Protein AF-A0A850BK93-F1 (afdb_monomer_lite)

pLDDT: mean 73.38, std 23.19, range [32.38, 96.88]

Secondary structure (DSSP, 8-state):
-----------------S--------------SS--HHHHHHHHHHHHT-S------PPPP-SPPPEE---TTT-TTSTT--TTSPPPPTTHHHHHHHPEESSSSS-SEEEEE-TTS-EEEEEE-SSSEEEEEEETTBTT-S----HHHHHHTT--

Sequence (156 aa):
GSVGGGFISASGIGAAIGVPAAVASAGLVTAGAGNFTAGLQGLGQALSTGGGGRGTHLDRFNGKKPEYQINPAHDPRSPLFNPRKTPLPDDAEAVFRNAVPDHPVNPKNWYGVNTKGKLYRFANSNDGKAHVNGIEGVGDGIRNITDYALRRLGRK

Radius of gyration: 23.73 Å; chains: 1; bounding box: 50×73×49 Å

Structure (mmCIF, N/CA/C/O backbone):
data_AF-A0A850BK93-F1
#
_entry.id   AF-A0A850BK93-F1
#
loop_
_atom_site.group_PDB
_atom_site.id
_atom_site.type_symbol
_atom_site.label_atom_id
_atom_site.label_alt_id
_atom_site.label_comp_id
_atom_site.label_asym_id
_atom_site.label_entity_id
_atom_site.label_seq_id
_atom_site.pdbx_PDB_ins_code
_atom_site.Cartn_x
_atom_site.Cartn_y
_atom_site.Cartn_z
_atom_site.occupancy
_atom_site.B_iso_or_equiv
_atom_site.auth_seq_id
_atom_site.auth_comp_id
_atom_site.auth_asym_id
_atom_site.auth_atom_id
_atom_site.pdbx_PDB_model_num
ATOM 1 N N . GLY A 1 1 ? 10.351 -61.954 13.603 1.00 32.38 1 GLY A N 1
ATOM 2 C CA . GLY A 1 1 ? 11.226 -61.564 14.721 1.00 32.38 1 GLY A CA 1
ATOM 3 C C . GLY A 1 1 ? 12.069 -60.395 14.279 1.00 32.38 1 GLY A C 1
ATOM 4 O O . GLY A 1 1 ? 12.520 -60.472 13.148 1.00 32.38 1 GLY A O 1
ATOM 5 N N . SER A 1 2 ? 12.188 -59.383 15.156 1.00 35.31 2 SER A N 1
ATOM 6 C CA . SER A 1 2 ? 13.320 -58.438 15.339 1.00 35.31 2 SER A CA 1
ATOM 7 C C . SER A 1 2 ? 13.854 -57.725 14.080 1.00 35.31 2 SER A C 1
ATOM 9 O O . SER A 1 2 ? 14.140 -58.360 13.084 1.00 35.31 2 SER A O 1
ATOM 11 N N . VAL A 1 3 ? 14.112 -56.425 13.990 1.00 38.12 3 VAL A N 1
ATOM 12 C CA . VAL A 1 3 ? 14.538 -55.350 14.902 1.00 38.12 3 VAL A CA 1
ATOM 13 C C . VAL A 1 3 ? 14.445 -54.062 14.047 1.00 38.12 3 VAL A C 1
ATOM 15 O O . VAL A 1 3 ? 14.553 -54.135 12.829 1.00 38.12 3 VAL A O 1
ATOM 18 N N . GLY A 1 4 ? 14.118 -52.889 14.582 1.00 33.00 4 GLY A N 1
ATOM 19 C CA . GLY A 1 4 ? 15.122 -51.983 15.150 1.00 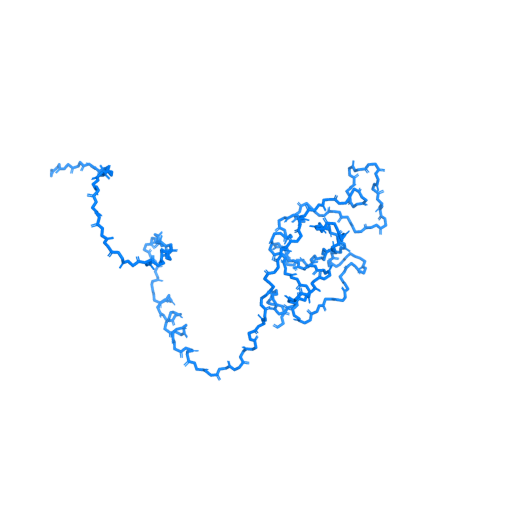33.00 4 GLY A CA 1
ATOM 20 C C . GLY A 1 4 ? 15.357 -50.798 14.205 1.00 33.00 4 GLY A C 1
ATOM 21 O O . GLY A 1 4 ? 15.646 -50.987 13.029 1.00 33.00 4 GLY A O 1
ATOM 22 N N . GLY A 1 5 ? 15.154 -49.580 14.711 1.00 39.25 5 GLY A N 1
ATOM 23 C CA . GLY A 1 5 ? 15.293 -48.341 13.948 1.00 39.25 5 GLY A CA 1
ATOM 24 C C . GLY A 1 5 ? 16.741 -47.945 13.657 1.00 39.25 5 GLY A C 1
ATOM 25 O O . GLY A 1 5 ? 17.687 -48.631 14.032 1.00 39.25 5 GLY A O 1
ATOM 26 N N . GLY A 1 6 ? 16.905 -46.787 13.022 1.00 33.16 6 GLY A N 1
ATOM 27 C CA . GLY A 1 6 ? 18.218 -46.185 12.832 1.00 33.16 6 GLY A CA 1
ATOM 28 C C . GLY A 1 6 ? 18.162 -44.946 11.955 1.00 33.16 6 GLY A C 1
ATOM 29 O O . GLY A 1 6 ? 18.093 -45.041 10.735 1.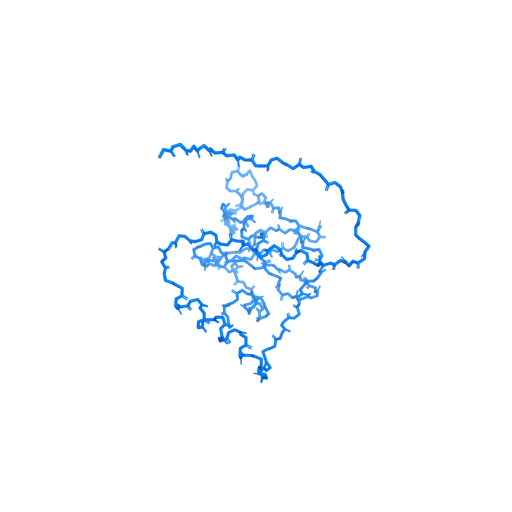00 33.16 6 GLY A O 1
ATOM 30 N N . PHE A 1 7 ? 18.212 -43.780 12.595 1.00 38.28 7 PHE A N 1
ATOM 31 C CA . PHE A 1 7 ? 18.667 -42.545 11.969 1.00 38.28 7 PHE A CA 1
ATOM 32 C C . PHE A 1 7 ? 20.115 -42.744 11.512 1.00 38.28 7 PHE A C 1
ATOM 34 O O . PHE A 1 7 ? 20.946 -43.163 12.318 1.00 38.28 7 PHE A O 1
ATOM 41 N N . ILE A 1 8 ? 20.436 -42.424 10.257 1.00 48.47 8 ILE A N 1
ATOM 42 C CA . ILE A 1 8 ? 21.833 -42.335 9.823 1.00 48.47 8 ILE A CA 1
ATOM 43 C C . ILE A 1 8 ? 22.251 -40.867 9.830 1.00 48.47 8 ILE A C 1
ATOM 45 O O . ILE A 1 8 ? 21.749 -40.034 9.079 1.00 48.47 8 ILE A O 1
ATOM 49 N N . SER A 1 9 ? 23.156 -40.602 10.768 1.00 37.22 9 SER A N 1
ATOM 50 C CA . SER A 1 9 ? 23.928 -39.385 10.966 1.00 37.22 9 SER A CA 1
ATOM 51 C C . SER A 1 9 ? 24.802 -39.058 9.751 1.00 37.22 9 SER A C 1
ATOM 53 O O . SER A 1 9 ? 25.343 -39.947 9.095 1.00 37.22 9 SER A O 1
ATOM 55 N N . ALA A 1 10 ? 24.959 -37.763 9.485 1.00 51.50 10 ALA A N 1
ATOM 56 C CA . ALA A 1 10 ? 25.831 -37.212 8.462 1.00 51.50 10 ALA A CA 1
ATOM 57 C C . ALA A 1 10 ? 27.314 -37.321 8.852 1.00 51.50 10 ALA A C 1
ATOM 59 O O . ALA A 1 10 ? 27.706 -36.943 9.953 1.00 51.50 10 ALA A O 1
ATOM 60 N N . SER A 1 11 ? 28.155 -37.771 7.923 1.00 46.91 11 SER A N 1
ATOM 61 C CA . SER A 1 11 ? 29.557 -37.347 7.771 1.00 46.91 11 SER A CA 1
ATOM 62 C C . SER A 1 11 ? 30.151 -38.000 6.521 1.00 46.91 11 SER A C 1
ATOM 64 O O . SER A 1 11 ? 29.970 -39.192 6.298 1.00 46.91 11 SER A O 1
ATOM 66 N N . GLY A 1 12 ? 30.851 -37.224 5.689 1.00 37.28 12 GLY A N 1
ATOM 67 C CA . GLY A 1 12 ? 31.605 -37.784 4.566 1.00 37.28 12 GLY A CA 1
ATOM 68 C C . GLY A 1 12 ? 31.868 -36.797 3.440 1.00 37.28 12 GLY A C 1
ATOM 69 O O . GLY A 1 12 ? 31.092 -36.688 2.502 1.00 37.28 12 GLY A O 1
ATOM 70 N N . ILE A 1 13 ? 32.979 -36.082 3.562 1.00 43.78 13 ILE A N 1
ATOM 71 C CA . ILE A 1 13 ? 33.547 -35.131 2.606 1.00 43.78 13 ILE A CA 1
ATOM 72 C C . ILE A 1 13 ? 33.890 -35.843 1.286 1.00 43.78 13 ILE A C 1
ATOM 74 O O . ILE A 1 13 ? 34.569 -36.866 1.295 1.00 43.78 13 ILE A O 1
ATOM 78 N N . GLY A 1 14 ? 33.482 -35.265 0.154 1.00 38.06 14 GLY A N 1
ATOM 79 C CA . GLY A 1 14 ? 33.896 -35.690 -1.183 1.00 38.06 14 GLY A CA 1
ATOM 80 C C . GLY A 1 14 ? 33.853 -34.508 -2.146 1.00 38.06 14 GLY A C 1
ATOM 81 O O . GLY A 1 14 ? 32.782 -34.007 -2.473 1.00 38.06 14 GLY A O 1
ATOM 82 N N . ALA A 1 15 ? 35.025 -34.026 -2.555 1.00 45.22 15 ALA A N 1
ATOM 83 C CA . ALA A 1 15 ? 35.167 -32.978 -3.554 1.00 45.22 15 ALA A CA 1
ATOM 84 C C . ALA A 1 15 ? 34.641 -33.462 -4.916 1.00 45.22 15 ALA A C 1
ATOM 86 O O . ALA A 1 15 ? 35.115 -34.470 -5.437 1.00 45.22 15 ALA A O 1
ATOM 87 N N . ALA A 1 16 ? 33.705 -32.721 -5.509 1.00 39.56 16 ALA A N 1
ATOM 88 C CA . ALA A 1 16 ? 33.328 -32.874 -6.907 1.00 39.56 16 ALA A CA 1
ATOM 89 C C . ALA A 1 16 ? 33.395 -31.509 -7.597 1.00 39.56 16 ALA A C 1
ATOM 91 O O . ALA A 1 16 ? 32.778 -30.526 -7.189 1.00 39.56 16 ALA A O 1
ATOM 92 N N . ILE A 1 17 ? 34.230 -31.478 -8.623 1.00 46.56 17 ILE A N 1
ATOM 93 C CA . ILE A 1 17 ? 34.558 -30.352 -9.480 1.00 46.56 17 ILE A CA 1
ATOM 94 C C . ILE A 1 17 ? 33.324 -29.995 -10.326 1.00 46.56 17 ILE A C 1
ATOM 96 O O . ILE A 1 17 ? 32.791 -30.844 -11.029 1.00 46.56 17 ILE A O 1
ATOM 100 N N . GLY A 1 18 ? 32.907 -28.727 -10.257 1.00 41.75 18 GLY A N 1
ATOM 101 C CA . GLY A 1 18 ? 32.238 -27.983 -11.330 1.00 41.75 18 GLY A CA 1
ATOM 102 C C . GLY A 1 18 ? 30.870 -28.452 -11.833 1.00 41.75 18 GLY A C 1
ATOM 103 O O . GLY A 1 18 ? 30.820 -29.049 -12.894 1.00 41.75 18 GLY A O 1
ATOM 104 N N . VAL A 1 19 ? 29.781 -28.018 -11.179 1.00 48.94 19 VAL A N 1
ATOM 105 C CA . VAL A 1 19 ? 28.558 -27.436 -11.794 1.00 48.94 19 VAL A CA 1
ATOM 106 C C . VAL A 1 19 ? 27.805 -26.676 -10.681 1.00 48.94 19 VAL A C 1
ATOM 108 O O . VAL A 1 19 ? 27.531 -27.294 -9.652 1.00 48.94 19 VAL A O 1
ATOM 111 N N . PRO A 1 20 ? 27.389 -25.399 -10.809 1.00 35.66 20 PRO A N 1
ATOM 112 C CA . PRO A 1 20 ? 26.300 -24.901 -9.978 1.00 35.66 20 PRO A CA 1
ATOM 113 C C . PRO A 1 20 ? 24.992 -25.479 -10.532 1.00 35.66 20 PRO A C 1
ATOM 115 O O . PRO A 1 20 ? 24.306 -24.859 -11.342 1.00 35.66 20 PRO A O 1
ATOM 118 N N . ALA A 1 21 ? 24.658 -26.703 -10.123 1.00 42.91 21 ALA A N 1
ATOM 119 C CA . ALA A 1 21 ? 23.290 -27.182 -10.228 1.00 42.91 21 ALA A CA 1
ATOM 120 C C . ALA A 1 21 ? 22.458 -26.338 -9.257 1.00 42.91 21 ALA A C 1
ATOM 122 O O . ALA A 1 21 ? 22.645 -26.406 -8.041 1.00 42.91 21 ALA A O 1
ATOM 123 N N . ALA A 1 22 ? 21.582 -25.493 -9.800 1.00 41.41 22 ALA A N 1
ATOM 124 C CA . ALA A 1 22 ? 20.582 -24.799 -9.013 1.00 41.41 22 ALA A CA 1
ATOM 125 C C . ALA A 1 22 ? 19.812 -25.845 -8.198 1.00 41.41 22 ALA A C 1
ATOM 127 O O . ALA A 1 22 ? 19.079 -26.664 -8.752 1.00 41.41 22 ALA A O 1
ATOM 128 N N . VAL A 1 23 ? 19.995 -25.823 -6.879 1.00 38.16 23 VAL A N 1
ATOM 129 C CA . VAL A 1 23 ? 19.118 -26.520 -5.945 1.00 38.16 23 VAL A CA 1
ATOM 130 C C . VAL A 1 23 ? 17.781 -25.793 -6.011 1.00 38.16 23 VAL A C 1
ATOM 132 O O . VAL A 1 23 ? 17.510 -24.853 -5.270 1.00 38.16 23 VAL A O 1
ATOM 135 N N . ALA A 1 24 ? 16.947 -26.198 -6.965 1.00 40.47 24 ALA A N 1
ATOM 136 C CA . ALA A 1 24 ? 15.520 -26.039 -6.828 1.00 40.47 24 ALA A CA 1
ATOM 137 C C . ALA A 1 24 ? 15.118 -27.026 -5.735 1.00 40.47 24 ALA A C 1
ATOM 139 O O . ALA A 1 24 ? 15.106 -28.238 -5.945 1.00 40.47 24 ALA A O 1
ATOM 140 N N . SER A 1 25 ? 14.826 -26.511 -4.548 1.00 37.84 25 SER A N 1
ATOM 141 C CA . SER A 1 25 ? 14.059 -27.231 -3.543 1.00 37.84 25 SER A CA 1
ATOM 142 C C . SER A 1 25 ? 12.659 -27.462 -4.117 1.00 37.84 25 SER A C 1
ATOM 144 O O . SER A 1 25 ? 11.707 -26.744 -3.824 1.00 37.84 25 SER A O 1
ATOM 146 N N . ALA A 1 26 ? 12.539 -28.464 -4.990 1.00 43.31 26 ALA A N 1
ATOM 147 C CA . ALA A 1 26 ? 11.279 -29.124 -5.246 1.00 43.31 26 ALA A CA 1
ATOM 148 C C . ALA A 1 26 ? 10.896 -29.745 -3.907 1.00 43.31 26 ALA A C 1
ATOM 150 O O . ALA A 1 26 ? 11.474 -30.747 -3.487 1.00 43.31 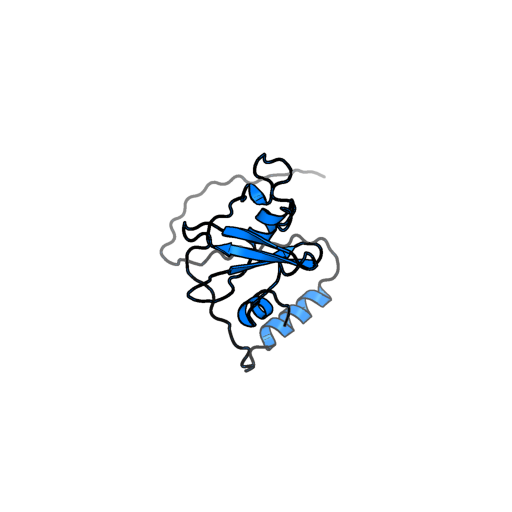26 ALA A O 1
ATOM 151 N N . GLY A 1 27 ? 10.018 -29.051 -3.181 1.00 34.53 27 GLY A N 1
ATOM 152 C CA . GLY A 1 27 ? 9.473 -29.544 -1.932 1.00 34.53 27 GLY A CA 1
ATOM 153 C C . GLY A 1 27 ? 9.000 -30.969 -2.161 1.00 34.53 27 GLY A C 1
ATOM 154 O O . GLY A 1 27 ? 8.113 -31.207 -2.981 1.00 34.53 27 GLY A O 1
ATOM 155 N N . LEU A 1 28 ? 9.641 -31.915 -1.479 1.00 37.00 28 LEU A N 1
ATOM 156 C CA . LEU A 1 28 ? 9.165 -33.279 -1.398 1.00 37.00 28 LEU A CA 1
ATOM 157 C C . LEU A 1 28 ? 7.820 -33.207 -0.680 1.00 37.00 28 LEU A C 1
ATOM 159 O O . LEU A 1 28 ? 7.749 -33.055 0.539 1.00 37.00 28 LEU A O 1
ATOM 163 N N . VAL A 1 29 ? 6.749 -33.237 -1.465 1.00 45.59 29 VAL A N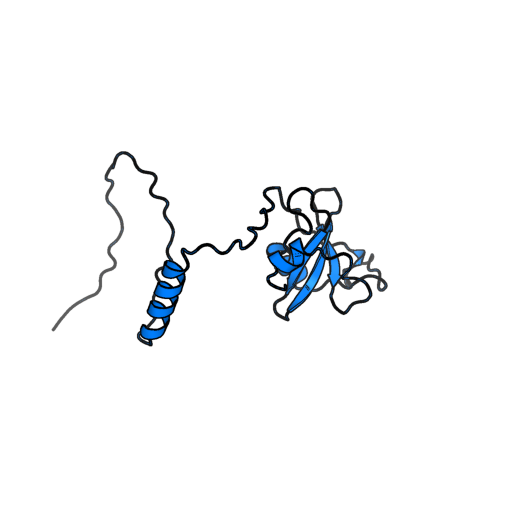 1
ATOM 164 C CA . VAL A 1 29 ? 5.395 -33.375 -0.955 1.00 45.59 29 VAL A CA 1
ATOM 165 C C . VAL A 1 29 ? 5.285 -34.807 -0.444 1.00 45.59 29 VAL A C 1
ATOM 167 O O . VAL A 1 29 ? 4.987 -35.731 -1.196 1.00 45.59 29 VAL A O 1
ATOM 170 N N . THR A 1 30 ? 5.547 -35.002 0.846 1.00 43.19 30 THR A N 1
ATOM 171 C CA . THR A 1 30 ? 5.101 -36.197 1.566 1.00 43.19 30 THR A CA 1
ATOM 172 C C . THR A 1 30 ? 3.580 -36.110 1.684 1.00 43.19 30 THR A C 1
ATOM 174 O O . THR A 1 30 ? 3.041 -35.660 2.692 1.00 43.19 30 THR A O 1
ATOM 177 N N . ALA A 1 31 ? 2.877 -36.470 0.610 1.00 39.72 31 ALA A N 1
ATOM 178 C CA . ALA A 1 31 ? 1.435 -36.662 0.616 1.00 39.72 31 ALA A CA 1
ATOM 179 C C . ALA A 1 31 ? 1.143 -38.139 0.875 1.00 39.72 31 ALA A C 1
ATOM 181 O O . ALA A 1 31 ? 1.587 -39.020 0.136 1.00 39.72 31 ALA A O 1
ATOM 182 N N . GLY A 1 32 ? 0.399 -38.390 1.952 1.00 37.09 32 GLY A N 1
ATOM 183 C CA . GLY A 1 32 ? -0.206 -39.682 2.234 1.00 37.09 32 GLY A CA 1
ATOM 184 C C . GLY A 1 32 ? -1.058 -40.175 1.064 1.00 37.09 32 GLY A C 1
ATOM 185 O O . GLY A 1 32 ? -1.549 -39.397 0.246 1.00 37.09 32 GLY A O 1
ATOM 186 N N . ALA A 1 33 ? -1.195 -41.496 0.991 1.00 42.09 33 ALA A N 1
ATOM 187 C CA . ALA A 1 33 ? -1.919 -42.210 -0.047 1.00 42.09 33 ALA A CA 1
ATOM 188 C C . ALA A 1 33 ? -3.330 -41.634 -0.271 1.00 42.09 33 ALA A C 1
ATOM 190 O O . ALA A 1 33 ? -4.203 -41.745 0.586 1.00 42.09 33 ALA A O 1
ATOM 191 N N . GLY A 1 34 ? -3.550 -41.037 -1.443 1.00 41.94 34 GLY A N 1
ATOM 192 C CA . GLY A 1 34 ? -4.864 -40.571 -1.871 1.00 41.94 34 GLY A CA 1
ATOM 193 C C . GLY A 1 34 ? -4.800 -39.689 -3.116 1.00 41.94 34 GLY A C 1
ATOM 194 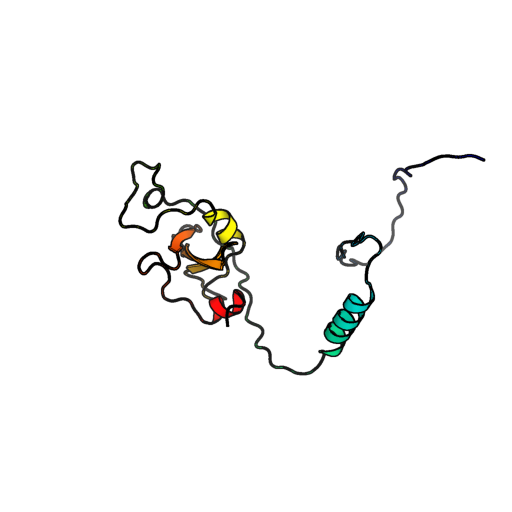O O . GLY A 1 34 ? -4.592 -38.488 -3.010 1.00 41.94 34 GLY A O 1
ATOM 195 N N . ASN A 1 35 ? -5.068 -40.290 -4.282 1.00 45.28 35 ASN A N 1
ATOM 196 C CA . ASN A 1 35 ? -5.461 -39.633 -5.543 1.00 45.28 35 ASN A CA 1
ATOM 197 C C . ASN A 1 35 ? -4.355 -38.961 -6.394 1.00 45.28 35 ASN A C 1
ATOM 199 O O . ASN A 1 35 ? -4.370 -37.755 -6.628 1.00 45.28 35 ASN A O 1
ATOM 203 N N . PHE A 1 36 ? -3.463 -39.764 -6.990 1.00 47.59 36 PHE A N 1
ATOM 204 C CA . PHE A 1 36 ? -2.458 -39.305 -7.972 1.00 47.59 36 PHE A CA 1
ATOM 205 C C . PHE A 1 36 ? -2.997 -39.051 -9.399 1.00 47.59 36 PHE A C 1
ATOM 207 O O . PHE A 1 36 ? -2.295 -38.471 -10.227 1.00 47.59 36 PHE A O 1
ATOM 214 N N . THR A 1 37 ? -4.241 -39.427 -9.709 1.00 44.69 37 THR A N 1
ATOM 215 C CA . THR A 1 37 ? -4.785 -39.334 -11.080 1.00 44.69 37 THR A CA 1
ATOM 216 C C . THR A 1 37 ? -5.038 -37.895 -11.551 1.00 44.69 37 THR A C 1
ATOM 218 O O . THR A 1 37 ? -4.820 -37.590 -12.721 1.00 44.69 37 THR A O 1
ATOM 221 N N . ALA A 1 38 ? -5.427 -36.977 -10.660 1.00 53.56 38 ALA A N 1
ATOM 222 C CA . ALA A 1 38 ? -5.677 -35.577 -11.031 1.00 53.56 38 ALA A CA 1
ATOM 223 C C . ALA A 1 38 ? -4.381 -34.755 -11.194 1.00 53.56 38 ALA A C 1
ATOM 225 O O . ALA A 1 38 ? -4.317 -33.837 -12.011 1.00 53.56 38 ALA A O 1
ATOM 226 N N . GLY A 1 39 ? -3.326 -35.106 -10.450 1.00 46.62 39 GLY A N 1
ATOM 227 C CA . GLY A 1 39 ? -2.054 -34.377 -10.468 1.00 46.62 39 GLY A CA 1
ATOM 228 C C . GLY A 1 39 ? -1.273 -34.554 -11.771 1.00 46.62 39 GLY A C 1
ATOM 229 O O . GLY A 1 39 ? -0.650 -33.609 -12.253 1.00 46.62 39 GLY A O 1
ATOM 230 N N . LEU A 1 40 ? -1.351 -35.736 -12.388 1.00 47.59 40 LEU A N 1
ATOM 231 C CA . LEU A 1 40 ? -0.589 -36.023 -13.603 1.00 47.59 40 LEU A CA 1
ATOM 232 C C . LEU A 1 40 ? -1.235 -35.427 -14.864 1.00 47.59 40 LEU A C 1
ATOM 234 O O . LEU A 1 40 ? -0.524 -34.971 -15.757 1.00 47.59 40 LEU A O 1
ATOM 238 N N . GLN A 1 41 ? -2.569 -35.343 -14.917 1.00 46.16 41 GLN A N 1
ATOM 239 C CA . GLN A 1 41 ? -3.270 -34.649 -16.006 1.00 46.16 41 GLN A CA 1
ATOM 240 C C . GLN A 1 41 ? -3.030 -33.132 -15.964 1.00 46.16 41 GLN A C 1
ATOM 242 O O . GLN A 1 41 ? -2.817 -32.517 -17.010 1.00 46.16 41 GLN A O 1
ATOM 247 N N . GLY A 1 42 ? -2.977 -32.538 -14.765 1.00 50.53 42 GLY A N 1
ATOM 248 C CA . GLY A 1 42 ? -2.600 -31.132 -14.585 1.00 50.53 42 GLY A CA 1
ATOM 249 C C . GLY A 1 42 ? -1.150 -30.846 -14.991 1.00 50.53 42 GLY A C 1
ATOM 250 O O . GLY A 1 42 ? -0.882 -29.843 -15.650 1.00 50.53 42 GLY A O 1
ATOM 251 N N . LEU A 1 43 ? -0.221 -31.757 -14.676 1.00 51.12 43 LEU A N 1
ATOM 252 C CA . LEU A 1 43 ? 1.183 -31.639 -15.080 1.00 51.12 43 LEU A CA 1
ATOM 253 C C . LEU A 1 43 ? 1.367 -31.809 -16.600 1.00 51.12 43 LEU A C 1
ATOM 255 O O . LEU A 1 43 ? 2.136 -31.070 -17.211 1.00 51.12 43 LEU A O 1
ATOM 259 N N . GLY A 1 44 ? 0.607 -32.712 -17.232 1.00 44.50 44 GLY A N 1
ATOM 260 C CA . GLY A 1 44 ? 0.585 -32.877 -18.689 1.00 44.50 44 GLY A CA 1
ATOM 261 C C . GLY A 1 44 ? 0.046 -31.647 -19.430 1.00 44.50 44 GLY A C 1
ATOM 262 O O . GLY A 1 44 ? 0.612 -31.250 -20.446 1.00 44.50 44 GLY A O 1
ATOM 263 N N . GLN A 1 45 ? -0.986 -30.983 -18.897 1.00 47.91 45 GLN A N 1
ATOM 264 C CA . GLN A 1 45 ? -1.510 -29.711 -19.424 1.00 47.91 45 GLN A CA 1
ATOM 265 C C . GLN A 1 45 ? -0.525 -28.542 -19.224 1.00 47.91 45 GLN A C 1
ATOM 267 O O . GLN A 1 45 ? -0.386 -27.693 -20.106 1.00 47.91 45 GLN A O 1
ATOM 272 N N . ALA A 1 46 ? 0.209 -28.522 -18.105 1.00 49.94 46 ALA A N 1
ATOM 273 C CA . ALA A 1 46 ? 1.213 -27.496 -17.813 1.00 49.94 46 ALA A CA 1
ATOM 274 C C . ALA A 1 46 ? 2.469 -27.606 -18.699 1.00 49.94 46 ALA A C 1
ATOM 276 O O . ALA A 1 46 ? 3.093 -26.594 -19.005 1.00 49.94 46 ALA A O 1
ATOM 277 N N . LEU A 1 47 ? 2.824 -28.817 -19.142 1.00 49.91 47 LEU A N 1
ATOM 278 C CA . LEU A 1 47 ? 3.938 -29.053 -20.071 1.00 49.91 47 LEU A CA 1
ATOM 279 C C . LEU A 1 47 ? 3.519 -28.987 -21.552 1.00 49.91 47 LEU A C 1
ATOM 281 O O . LEU A 1 47 ? 4.345 -28.643 -22.393 1.00 49.91 47 LEU A O 1
ATOM 285 N N . SER A 1 48 ? 2.244 -29.236 -21.883 1.00 48.22 48 SER A N 1
ATOM 286 C CA . SER A 1 48 ? 1.740 -29.213 -23.274 1.00 48.22 48 SER A CA 1
ATOM 287 C C . SER A 1 48 ? 1.213 -27.847 -23.739 1.00 48.22 48 SER A C 1
ATOM 289 O O . SER A 1 48 ? 0.906 -27.674 -24.914 1.00 48.22 48 SER A O 1
ATOM 291 N N . THR A 1 49 ? 1.148 -26.845 -22.855 1.00 47.44 49 THR A N 1
ATOM 292 C CA . THR A 1 49 ? 0.849 -25.439 -23.208 1.00 47.44 49 THR A CA 1
ATOM 293 C C . THR A 1 49 ? 2.105 -24.632 -23.570 1.00 47.44 49 THR A C 1
ATOM 295 O O . THR A 1 49 ? 2.110 -23.401 -23.540 1.00 47.44 49 THR A O 1
ATOM 298 N N . GLY A 1 50 ? 3.163 -25.317 -24.020 1.00 46.44 50 GLY A N 1
ATOM 299 C CA . GLY A 1 50 ? 4.224 -24.743 -24.851 1.00 46.44 50 GLY A CA 1
ATOM 300 C C . GLY A 1 50 ? 3.700 -24.411 -26.251 1.00 46.44 50 GLY A C 1
ATOM 301 O O . GLY A 1 50 ? 4.088 -25.032 -27.232 1.00 46.44 50 GLY A O 1
ATOM 302 N N . GLY A 1 51 ? 2.776 -23.456 -26.336 1.00 37.78 51 GLY A N 1
ATOM 303 C CA . GLY A 1 51 ? 2.092 -23.090 -27.569 1.00 37.78 51 GLY A CA 1
ATOM 304 C C . GLY A 1 51 ? 1.599 -21.649 -27.529 1.00 37.78 51 GLY A C 1
ATOM 305 O O . GLY A 1 51 ? 0.460 -21.390 -27.165 1.00 37.78 51 GLY A O 1
ATOM 306 N N . GLY A 1 52 ? 2.472 -20.713 -27.904 1.00 45.22 52 GLY A N 1
ATOM 307 C CA . GLY A 1 52 ? 2.110 -19.532 -28.697 1.00 45.22 52 GLY A CA 1
ATOM 308 C C . GLY A 1 52 ? 0.873 -18.716 -28.302 1.00 45.22 52 GLY A C 1
ATOM 309 O O . GLY A 1 52 ? 0.133 -18.298 -29.185 1.00 45.22 52 GLY A O 1
ATOM 310 N N . GLY A 1 53 ? 0.657 -18.422 -27.022 1.00 38.56 53 GLY A N 1
ATOM 311 C CA . GLY A 1 53 ? -0.218 -17.326 -26.606 1.00 38.56 53 GLY A CA 1
ATOM 312 C C . GLY A 1 53 ? 0.636 -16.110 -26.269 1.00 38.56 53 GLY A C 1
ATOM 313 O O . GLY A 1 53 ? 1.460 -16.187 -25.361 1.00 38.56 53 GLY A O 1
ATOM 314 N N . ARG A 1 54 ? 0.451 -14.970 -26.948 1.00 51.84 54 ARG A N 1
ATOM 315 C CA . ARG A 1 54 ? 0.978 -13.667 -26.494 1.00 51.84 54 ARG A CA 1
ATOM 316 C C . ARG A 1 54 ? 0.261 -13.245 -25.200 1.00 51.84 54 ARG A C 1
ATOM 318 O O . ARG A 1 54 ? -0.483 -12.271 -25.178 1.00 51.84 54 ARG A O 1
ATOM 325 N N . GLY A 1 55 ? 0.456 -13.990 -24.116 1.00 47.44 55 GLY A N 1
ATOM 326 C CA . GLY A 1 55 ? 0.154 -13.542 -22.768 1.00 47.44 55 GLY A CA 1
ATOM 327 C C . GLY A 1 55 ? 1.185 -12.479 -22.438 1.00 47.44 55 GLY A C 1
ATOM 328 O O . GLY A 1 55 ? 2.363 -12.788 -22.305 1.00 47.44 55 GLY A O 1
ATOM 329 N N . THR A 1 56 ? 0.774 -11.214 -22.412 1.00 55.19 56 THR A N 1
ATOM 330 C CA . THR A 1 56 ? 1.671 -10.082 -22.160 1.00 55.19 56 THR A CA 1
ATOM 331 C C . THR A 1 56 ? 2.371 -10.280 -20.816 1.00 55.19 56 THR A C 1
ATOM 333 O O . THR A 1 56 ? 1.779 -10.040 -19.761 1.00 55.19 56 THR A O 1
ATOM 336 N N . HIS A 1 57 ? 3.613 -10.767 -20.859 1.00 65.69 57 HIS A N 1
ATOM 337 C CA . HIS A 1 57 ? 4.490 -10.861 -19.705 1.00 65.69 57 HIS A CA 1
ATOM 338 C C . HIS A 1 57 ? 4.666 -9.440 -19.175 1.00 65.69 57 HIS A C 1
ATOM 340 O O . HIS A 1 57 ? 5.330 -8.616 -19.795 1.00 65.69 57 HIS A O 1
ATOM 346 N N . LEU A 1 58 ? 3.976 -9.127 -18.080 1.00 78.94 58 LEU A N 1
ATOM 347 C CA . LEU A 1 58 ? 4.109 -7.835 -17.431 1.00 78.94 58 LEU A CA 1
ATOM 348 C C . LEU A 1 58 ? 5.500 -7.745 -16.822 1.00 78.94 58 LEU A C 1
ATOM 350 O O . LEU A 1 58 ? 5.866 -8.606 -16.012 1.00 78.94 58 LEU A O 1
ATOM 354 N N . ASP A 1 59 ? 6.229 -6.691 -17.182 1.00 86.62 59 ASP A N 1
ATOM 355 C CA . ASP A 1 59 ? 7.531 -6.393 -16.600 1.00 86.62 59 ASP A CA 1
ATOM 356 C C . ASP A 1 59 ? 7.452 -6.443 -15.080 1.00 86.62 59 ASP A C 1
ATOM 358 O O . ASP A 1 59 ? 6.522 -5.924 -14.462 1.00 86.62 59 ASP A O 1
ATOM 362 N N . ARG A 1 60 ? 8.415 -7.120 -14.460 1.00 86.44 60 ARG A N 1
ATOM 363 C CA . ARG A 1 60 ? 8.490 -7.190 -13.004 1.00 86.44 60 ARG A CA 1
ATOM 364 C C . ARG A 1 60 ? 9.208 -5.951 -12.501 1.00 86.44 60 ARG A C 1
ATOM 366 O O . ARG A 1 60 ? 10.227 -5.547 -13.053 1.00 86.44 60 ARG A O 1
ATOM 373 N N . PHE A 1 61 ? 8.689 -5.376 -11.422 1.00 88.56 61 PHE A N 1
ATOM 374 C CA . PHE A 1 61 ? 9.437 -4.372 -10.685 1.00 88.56 61 PHE A CA 1
ATOM 375 C C . PHE A 1 61 ? 10.672 -5.017 -10.055 1.00 88.56 61 PHE A C 1
ATOM 377 O O . PHE A 1 61 ? 10.544 -5.962 -9.278 1.00 88.56 61 PHE A O 1
ATOM 384 N N . ASN A 1 62 ? 11.841 -4.478 -10.394 1.00 88.69 62 ASN A N 1
ATOM 385 C CA . ASN A 1 62 ? 13.147 -4.984 -9.965 1.00 88.69 62 ASN A CA 1
ATOM 386 C C . ASN A 1 62 ? 13.877 -4.010 -9.017 1.00 88.69 62 ASN A C 1
ATOM 388 O O . ASN A 1 62 ? 15.050 -4.209 -8.712 1.00 88.69 62 ASN A O 1
ATOM 392 N N . GLY A 1 63 ? 13.213 -2.934 -8.579 1.00 88.00 63 GLY A N 1
ATOM 393 C CA . GLY A 1 63 ? 13.779 -1.968 -7.636 1.00 88.00 63 GLY A CA 1
ATOM 394 C C . GLY A 1 63 ? 13.622 -2.386 -6.169 1.00 88.00 63 GLY A C 1
ATOM 395 O O . GLY A 1 63 ? 12.995 -3.398 -5.846 1.00 88.00 63 GLY A O 1
ATOM 396 N N . LYS A 1 64 ? 14.151 -1.565 -5.250 1.00 90.12 64 LYS A N 1
ATOM 397 C CA . LYS A 1 64 ? 13.920 -1.747 -3.809 1.00 90.12 64 LYS A CA 1
ATOM 398 C C . LYS A 1 64 ? 12.460 -1.412 -3.489 1.00 90.12 64 LYS A C 1
ATOM 400 O O . LYS A 1 64 ? 12.009 -0.289 -3.712 1.00 90.12 64 LYS A O 1
ATOM 405 N N . LYS A 1 65 ? 11.722 -2.381 -2.947 1.00 92.44 65 LYS A N 1
ATOM 406 C CA . LYS A 1 65 ? 10.394 -2.137 -2.374 1.00 92.44 65 LYS A CA 1
ATOM 407 C C . LYS A 1 65 ? 10.537 -1.264 -1.114 1.00 92.44 65 LYS A C 1
ATOM 409 O O . LYS A 1 65 ? 11.432 -1.548 -0.317 1.00 92.44 65 LYS A O 1
ATOM 414 N N . PRO A 1 66 ? 9.695 -0.231 -0.921 1.00 93.88 66 PRO A N 1
ATOM 415 C CA . PRO A 1 66 ? 9.713 0.569 0.296 1.00 93.88 66 PRO A CA 1
ATOM 416 C C . PRO A 1 66 ? 9.499 -0.283 1.545 1.00 93.88 66 PRO A C 1
ATOM 418 O O . PRO A 1 66 ? 8.845 -1.323 1.487 1.00 93.88 66 PRO A O 1
ATOM 421 N N . GLU A 1 67 ? 10.006 0.179 2.678 1.00 94.44 67 GLU A N 1
ATOM 422 C CA . GLU A 1 67 ? 9.734 -0.430 3.978 1.00 94.44 67 GLU A CA 1
ATOM 423 C C . GLU A 1 67 ? 8.334 -0.034 4.460 1.00 94.44 67 GLU A C 1
ATOM 425 O O . GLU A 1 67 ? 7.877 1.087 4.236 1.00 94.44 67 GLU A O 1
ATOM 430 N N . TYR A 1 68 ? 7.617 -0.951 5.104 1.00 93.19 68 TYR A N 1
ATOM 431 C CA . TYR A 1 68 ? 6.322 -0.608 5.681 1.00 93.19 68 TYR A CA 1
ATOM 432 C C . TYR A 1 68 ? 6.516 0.222 6.949 1.00 93.19 68 TYR A C 1
ATOM 434 O O . TYR A 1 68 ? 7.307 -0.144 7.815 1.00 93.19 68 TYR A O 1
ATOM 442 N N . GLN A 1 69 ? 5.758 1.307 7.087 1.00 92.94 69 GLN A N 1
ATOM 443 C CA . GLN A 1 69 ? 5.692 2.079 8.320 1.00 92.94 69 GLN A CA 1
ATOM 444 C C . GLN A 1 69 ? 4.241 2.416 8.658 1.00 92.94 69 GLN A C 1
ATOM 446 O O . GLN A 1 69 ? 3.446 2.801 7.799 1.00 92.94 69 GLN A O 1
ATOM 451 N N . ILE A 1 70 ? 3.909 2.334 9.944 1.00 90.88 70 ILE A N 1
ATOM 452 C CA . ILE A 1 70 ? 2.657 2.876 10.464 1.00 90.88 70 ILE A CA 1
ATOM 453 C C . ILE A 1 70 ? 2.740 4.404 10.457 1.00 90.88 70 ILE A C 1
ATOM 455 O O . ILE A 1 70 ? 3.672 4.996 10.999 1.00 90.88 70 ILE A O 1
ATOM 459 N N . ASN A 1 71 ? 1.735 5.049 9.869 1.00 88.19 71 ASN A N 1
ATOM 460 C CA . ASN A 1 71 ? 1.518 6.479 10.034 1.00 88.19 71 ASN A CA 1
ATOM 461 C C . ASN A 1 71 ? 0.608 6.690 11.263 1.00 88.19 71 ASN A C 1
ATOM 463 O O . ASN A 1 71 ? -0.551 6.266 11.208 1.00 88.19 71 ASN A O 1
ATOM 467 N N . PRO A 1 72 ? 1.077 7.361 12.336 1.00 88.88 72 PRO A N 1
ATOM 468 C CA . PRO A 1 72 ? 0.314 7.549 13.574 1.00 88.88 72 PRO A CA 1
ATOM 469 C C . PRO A 1 72 ? -1.053 8.224 13.396 1.00 88.88 72 PRO A C 1
ATOM 471 O O . PRO A 1 72 ? -1.898 8.125 14.279 1.00 88.88 72 PRO A O 1
ATOM 474 N N . ALA A 1 73 ? -1.297 8.896 12.266 1.00 88.81 73 ALA A N 1
ATOM 475 C CA . ALA A 1 73 ? -2.596 9.487 11.956 1.00 88.81 73 ALA A CA 1
ATOM 476 C C . ALA A 1 73 ? -3.688 8.460 11.599 1.00 88.81 73 ALA A C 1
ATOM 478 O O . ALA A 1 73 ? -4.862 8.820 11.580 1.00 88.81 73 ALA A O 1
ATOM 479 N N . HIS A 1 74 ? -3.316 7.213 11.294 1.00 86.12 74 HIS A N 1
ATOM 480 C CA . HIS A 1 74 ? -4.242 6.121 10.974 1.00 86.12 74 HIS A CA 1
ATOM 481 C C . HIS A 1 74 ? -4.504 5.192 12.171 1.00 86.12 74 HIS A C 1
ATOM 483 O O . HIS A 1 74 ? -5.455 4.417 12.129 1.00 86.12 74 HIS A O 1
ATOM 489 N N . ASP A 1 75 ? -3.673 5.253 13.214 1.00 88.19 75 ASP A N 1
ATOM 490 C CA . ASP A 1 75 ? -3.737 4.368 14.379 1.00 88.19 75 ASP A CA 1
ATOM 491 C C . ASP A 1 75 ? -4.666 4.948 15.463 1.00 88.19 75 ASP A C 1
ATOM 493 O O . ASP A 1 75 ? -4.328 5.984 16.034 1.00 88.19 75 ASP A O 1
ATOM 497 N N . PRO A 1 76 ? -5.801 4.302 15.800 1.00 87.06 76 PRO A N 1
ATOM 498 C CA . PRO A 1 76 ? -6.712 4.770 16.849 1.00 87.06 76 PRO A CA 1
ATOM 499 C C . PRO A 1 76 ? -6.099 4.835 18.255 1.00 87.06 76 PRO A C 1
ATOM 501 O O . PRO A 1 76 ? -6.668 5.473 19.136 1.00 87.06 76 PRO A O 1
ATOM 504 N N . ARG A 1 77 ? -4.963 4.164 18.488 1.00 88.31 77 ARG A N 1
ATOM 505 C CA . ARG A 1 77 ? -4.238 4.173 19.770 1.00 88.31 77 ARG A CA 1
ATOM 506 C C . ARG A 1 77 ? -3.238 5.327 19.876 1.00 88.31 77 ARG A C 1
ATOM 508 O O . ARG A 1 77 ? -2.677 5.554 20.944 1.00 88.31 77 ARG A O 1
ATOM 515 N N . SER A 1 78 ? -2.995 6.042 18.779 1.00 89.56 78 SER A N 1
ATOM 516 C CA . SER A 1 78 ? -2.046 7.149 18.715 1.00 89.56 78 SER A CA 1
ATOM 517 C C . SER A 1 78 ? -2.704 8.478 19.115 1.00 89.56 78 SER A C 1
ATOM 519 O O . SER A 1 78 ? -3.822 8.764 18.684 1.00 89.56 78 SER A O 1
ATOM 521 N N . PRO A 1 79 ? -2.000 9.366 19.846 1.00 89.62 79 PRO A N 1
ATOM 522 C CA . PRO A 1 79 ? -2.492 10.716 20.140 1.00 89.62 79 PRO A CA 1
ATOM 523 C C . PRO A 1 79 ? -2.618 11.601 18.886 1.00 89.62 79 PRO A C 1
ATOM 525 O O . PRO A 1 79 ? -3.247 12.653 18.934 1.00 89.62 79 PRO A O 1
ATOM 528 N N . LEU A 1 80 ? -2.023 11.187 17.761 1.00 91.19 80 LEU A N 1
ATOM 529 C CA . LEU A 1 80 ? -2.096 11.878 16.470 1.00 91.19 80 LEU A CA 1
ATOM 530 C C . LEU A 1 80 ? -3.210 11.331 15.562 1.00 91.19 80 LEU A C 1
ATOM 532 O O . LEU A 1 80 ? -3.282 11.726 14.394 1.00 91.19 80 LEU A O 1
ATOM 536 N N . PHE A 1 81 ? -4.043 10.409 16.062 1.00 91.75 81 PHE A N 1
ATOM 537 C CA . PHE A 1 81 ? -5.115 9.785 15.294 1.00 91.75 81 PHE A CA 1
ATOM 538 C C . PHE A 1 81 ? -6.028 10.828 14.646 1.00 91.75 81 PHE A C 1
ATOM 540 O O . PHE A 1 81 ? -6.537 11.738 15.301 1.00 91.75 81 PHE A O 1
ATOM 547 N N . ASN A 1 82 ? -6.277 10.671 13.347 1.00 88.69 82 ASN A N 1
ATOM 548 C CA . ASN A 1 82 ? -7.227 11.495 12.620 1.00 88.69 82 ASN A CA 1
ATOM 549 C C . ASN A 1 82 ? -8.412 10.629 12.160 1.00 88.69 82 ASN A C 1
ATOM 551 O O . ASN A 1 82 ? -8.271 9.899 11.176 1.00 88.69 82 ASN A O 1
ATOM 555 N N . PRO A 1 83 ? -9.601 10.754 12.781 1.00 86.00 83 PRO A N 1
ATOM 556 C CA . PRO A 1 83 ? -10.763 9.924 12.457 1.00 86.00 83 PRO A CA 1
ATOM 557 C C . PRO A 1 83 ? -11.325 10.169 11.049 1.00 86.00 83 PRO A C 1
ATOM 559 O O . PRO A 1 83 ? -12.144 9.390 10.573 1.00 86.00 83 PRO A O 1
ATOM 562 N N . ARG A 1 84 ? -10.895 11.236 10.357 1.00 86.44 84 ARG A N 1
ATOM 563 C CA . ARG A 1 84 ? -11.255 11.485 8.950 1.00 86.44 84 ARG A CA 1
ATOM 564 C C . ARG A 1 84 ? -10.424 10.661 7.966 1.00 86.44 84 ARG A C 1
ATOM 566 O O . ARG A 1 84 ? -10.710 10.679 6.772 1.00 86.44 84 ARG A O 1
ATOM 573 N N . LYS A 1 85 ? -9.362 9.998 8.427 1.00 83.62 85 LYS A N 1
ATOM 574 C CA . LYS A 1 85 ? -8.510 9.148 7.593 1.00 83.62 85 LYS A CA 1
ATOM 575 C C . LYS A 1 85 ? -8.956 7.693 7.663 1.00 83.62 85 LYS A C 1
ATOM 577 O O . LYS A 1 85 ? -9.609 7.268 8.607 1.00 83.62 85 LYS A O 1
ATOM 582 N N . THR A 1 86 ? -8.548 6.922 6.660 1.00 84.12 86 THR A N 1
ATOM 583 C CA . THR A 1 86 ? -8.721 5.468 6.627 1.00 84.12 86 THR A CA 1
ATOM 584 C C . THR A 1 86 ? -8.122 4.838 7.889 1.00 84.12 86 THR A C 1
ATOM 586 O O . THR A 1 86 ? -6.921 4.992 8.090 1.00 84.12 86 THR A O 1
ATOM 589 N N . PRO A 1 87 ? -8.882 4.123 8.729 1.00 86.19 87 PRO A N 1
ATOM 590 C CA . PRO A 1 87 ? -8.316 3.456 9.899 1.00 86.19 87 PRO A CA 1
ATOM 591 C C . PRO A 1 87 ? -7.214 2.462 9.510 1.00 86.19 87 PRO A C 1
ATOM 593 O O . PRO A 1 87 ? -7.298 1.831 8.454 1.00 86.19 87 PRO A O 1
ATOM 596 N N . LEU A 1 88 ? -6.187 2.323 10.348 1.00 88.62 88 LEU A N 1
ATOM 597 C CA . LEU A 1 88 ? -5.141 1.314 10.189 1.00 88.62 88 LEU A CA 1
ATOM 598 C C . LEU A 1 88 ? -5.748 -0.086 10.390 1.00 88.62 88 LEU A C 1
ATOM 600 O O . LEU A 1 88 ? -6.257 -0.359 11.476 1.00 88.62 88 LEU A O 1
ATOM 604 N N . PRO A 1 89 ? -5.705 -0.980 9.388 1.00 89.88 89 PRO A N 1
ATOM 605 C CA . PRO A 1 89 ? -6.135 -2.355 9.577 1.00 89.88 89 PRO A CA 1
ATOM 606 C C . PRO A 1 89 ? -4.999 -3.191 10.190 1.00 89.88 89 PRO A C 1
ATOM 608 O O . PRO A 1 89 ? -3.833 -3.007 9.838 1.00 89.88 89 PRO A O 1
ATOM 611 N N . ASP A 1 90 ? -5.336 -4.138 11.069 1.00 90.62 90 ASP A N 1
ATOM 612 C CA . ASP A 1 90 ? -4.354 -4.958 11.804 1.00 90.62 90 ASP A CA 1
ATOM 613 C C . ASP A 1 90 ? -3.461 -5.814 10.886 1.00 90.62 90 ASP A C 1
ATOM 615 O O . ASP A 1 90 ? -2.318 -6.126 11.213 1.00 90.62 90 ASP A O 1
ATOM 619 N N . ASP A 1 91 ? -3.965 -6.185 9.707 1.00 93.75 91 ASP A N 1
ATOM 620 C CA . ASP A 1 91 ? -3.270 -7.000 8.711 1.00 93.75 91 ASP A CA 1
ATOM 621 C C . ASP A 1 91 ? -2.475 -6.172 7.682 1.00 93.75 91 ASP A C 1
ATOM 623 O O . ASP A 1 91 ? -1.909 -6.738 6.744 1.00 93.75 91 ASP A O 1
ATOM 627 N N . ALA A 1 92 ? -2.393 -4.843 7.840 1.00 93.69 92 ALA A N 1
ATOM 628 C CA . ALA A 1 92 ? -1.789 -3.942 6.856 1.00 93.69 92 ALA A CA 1
ATOM 629 C C . ALA A 1 92 ? -0.351 -4.317 6.476 1.00 93.69 92 ALA A C 1
ATOM 631 O O . ALA A 1 92 ? -0.016 -4.328 5.292 1.00 93.69 92 ALA A O 1
ATOM 632 N N . GLU A 1 93 ? 0.494 -4.639 7.459 1.00 94.38 93 GLU A N 1
ATOM 633 C CA . GLU A 1 93 ? 1.885 -5.021 7.205 1.00 94.38 93 GLU A CA 1
ATOM 634 C C . GLU A 1 93 ? 1.965 -6.332 6.413 1.00 94.38 93 GLU A C 1
ATOM 636 O O . GLU A 1 93 ? 2.694 -6.427 5.423 1.00 94.38 93 GLU A O 1
ATOM 641 N N . ALA A 1 94 ? 1.177 -7.336 6.806 1.00 95.19 94 ALA A N 1
ATOM 642 C CA . ALA A 1 94 ? 1.139 -8.629 6.132 1.00 95.19 94 ALA A CA 1
ATOM 643 C C . ALA A 1 94 ? 0.666 -8.488 4.676 1.00 95.19 94 ALA A C 1
ATOM 645 O O . ALA A 1 94 ? 1.260 -9.071 3.767 1.00 95.19 94 ALA A O 1
ATOM 646 N N . VAL A 1 95 ? -0.350 -7.655 4.438 1.00 96.88 95 VAL A N 1
ATOM 647 C CA . VAL A 1 95 ? -0.826 -7.330 3.088 1.00 96.88 95 VAL A CA 1
ATOM 648 C C . VAL A 1 95 ? 0.244 -6.580 2.300 1.00 96.88 95 VAL A C 1
ATOM 650 O O . VAL A 1 95 ? 0.472 -6.878 1.125 1.00 96.88 95 VAL A O 1
ATOM 653 N N . PHE A 1 96 ? 0.950 -5.643 2.936 1.00 96.56 96 PHE A N 1
ATOM 654 C CA . PHE A 1 96 ? 2.008 -4.894 2.277 1.00 96.56 96 PHE A CA 1
ATOM 655 C C . PHE A 1 96 ? 3.159 -5.791 1.829 1.00 96.56 96 PHE A C 1
ATOM 657 O O . PHE A 1 96 ? 3.662 -5.580 0.729 1.00 96.56 96 PHE A O 1
ATOM 664 N N . ARG A 1 97 ? 3.546 -6.827 2.588 1.00 95.00 97 ARG A N 1
ATOM 665 C CA . ARG A 1 97 ? 4.612 -7.774 2.186 1.00 95.00 97 ARG A CA 1
ATOM 666 C C . ARG A 1 97 ? 4.369 -8.356 0.790 1.00 95.00 97 ARG A C 1
ATOM 668 O O . ARG A 1 97 ? 5.285 -8.353 -0.033 1.00 95.00 97 ARG A O 1
ATOM 675 N N . ASN A 1 98 ? 3.118 -8.689 0.476 1.00 94.38 98 ASN A N 1
ATOM 676 C CA . ASN A 1 98 ? 2.707 -9.250 -0.817 1.00 94.38 98 ASN A CA 1
ATOM 677 C C . ASN A 1 98 ? 2.206 -8.206 -1.830 1.00 94.38 98 ASN A C 1
ATOM 679 O O . ASN A 1 98 ? 1.872 -8.557 -2.960 1.00 94.38 98 ASN A O 1
ATOM 683 N N . ALA A 1 99 ? 2.154 -6.924 -1.455 1.00 96.25 99 ALA A N 1
ATOM 684 C CA . ALA A 1 99 ? 1.663 -5.872 -2.335 1.00 96.25 99 ALA A CA 1
ATOM 685 C C . ALA A 1 99 ? 2.515 -5.721 -3.605 1.00 96.25 99 ALA A C 1
ATOM 687 O O . ALA A 1 99 ? 3.747 -5.825 -3.571 1.00 96.25 99 ALA A O 1
ATOM 688 N N . VAL A 1 100 ? 1.845 -5.411 -4.711 1.00 95.38 100 VAL A N 1
ATOM 689 C CA . VAL A 1 100 ? 2.433 -5.173 -6.030 1.00 95.38 100 VAL A CA 1
ATOM 690 C C . VAL A 1 100 ? 2.470 -3.672 -6.326 1.00 95.38 100 VAL A C 1
ATOM 692 O O . VAL A 1 100 ? 1.607 -2.937 -5.841 1.00 95.38 100 VAL A O 1
ATOM 695 N N . PRO A 1 101 ? 3.448 -3.189 -7.104 1.00 95.50 101 PRO A N 1
ATOM 696 C CA . PRO A 1 101 ? 3.519 -1.777 -7.441 1.00 95.50 101 PRO A CA 1
ATOM 697 C C . PRO A 1 101 ? 2.444 -1.377 -8.454 1.00 95.50 101 PRO A C 1
ATOM 699 O O . PRO A 1 101 ? 1.938 -2.205 -9.211 1.00 95.50 101 PRO A O 1
ATOM 702 N N . ASP A 1 102 ? 2.144 -0.084 -8.512 1.00 94.56 102 ASP A N 1
ATOM 703 C CA . ASP A 1 102 ? 1.279 0.513 -9.529 1.00 94.56 102 ASP A CA 1
ATOM 704 C C . ASP A 1 102 ? 1.960 0.682 -10.895 1.00 94.56 102 ASP A C 1
ATOM 706 O O . ASP A 1 102 ? 1.276 0.763 -11.916 1.00 94.56 102 ASP A O 1
ATOM 710 N N . HIS A 1 103 ? 3.293 0.668 -10.930 1.00 93.12 103 HIS A N 1
ATOM 711 C CA . HIS A 1 103 ? 4.092 0.792 -12.143 1.00 93.12 103 HIS A CA 1
ATOM 712 C C . HIS A 1 103 ? 5.375 -0.067 -12.063 1.00 93.12 103 HIS A C 1
ATOM 714 O O . HIS A 1 103 ? 6.001 -0.118 -11.003 1.00 93.12 103 HIS A O 1
ATOM 720 N N . PRO A 1 104 ? 5.821 -0.720 -13.157 1.00 90.12 104 PRO A N 1
ATOM 721 C CA . PRO A 1 104 ? 6.977 -1.629 -13.138 1.00 90.12 104 PRO A CA 1
ATOM 722 C C . PRO A 1 104 ? 8.339 -0.942 -12.950 1.00 90.12 104 PRO A C 1
ATOM 724 O O . PRO A 1 104 ? 9.277 -1.583 -12.494 1.00 90.12 104 PRO A O 1
ATOM 727 N N . VAL A 1 105 ? 8.463 0.343 -13.299 1.00 88.62 105 VAL A N 1
ATOM 728 C CA . VAL A 1 105 ? 9.730 1.106 -13.191 1.00 88.62 105 VAL A CA 1
ATOM 729 C C . VAL A 1 105 ? 9.720 2.133 -12.053 1.00 88.62 105 VAL A C 1
ATOM 731 O O . VAL A 1 105 ? 10.572 2.076 -11.174 1.00 88.62 105 VAL A O 1
ATOM 734 N N . ASN A 1 106 ? 8.757 3.063 -12.046 1.00 89.31 106 ASN A N 1
ATOM 735 C CA . ASN A 1 106 ? 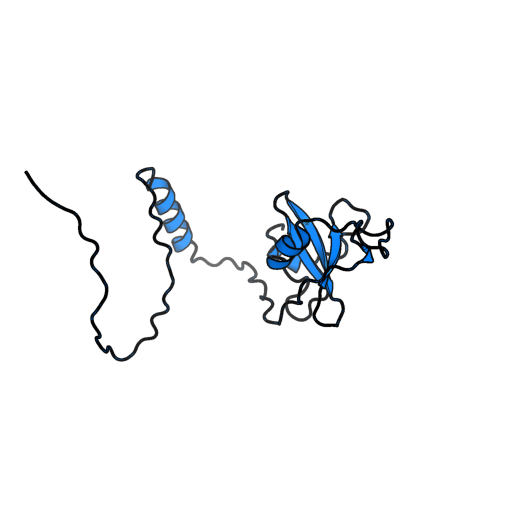8.679 4.150 -11.067 1.00 89.31 106 ASN A CA 1
ATOM 736 C C . ASN A 1 106 ? 7.372 4.095 -10.249 1.00 89.31 106 ASN A C 1
ATOM 738 O O . ASN A 1 106 ? 6.426 4.827 -10.561 1.00 89.31 106 ASN A O 1
ATOM 742 N N . PRO A 1 107 ? 7.271 3.195 -9.255 1.00 91.94 107 PRO A N 1
ATOM 743 C CA . PRO A 1 107 ? 6.047 3.020 -8.493 1.00 91.94 107 PRO A CA 1
ATOM 744 C C . PRO A 1 107 ? 5.808 4.164 -7.509 1.00 91.94 107 PRO A C 1
ATOM 746 O O . PRO A 1 107 ? 6.660 4.490 -6.681 1.00 91.94 107 PRO A O 1
ATOM 749 N N . LYS A 1 108 ? 4.599 4.724 -7.546 1.00 93.19 108 LYS A N 1
ATOM 750 C CA . LYS A 1 108 ? 4.137 5.732 -6.579 1.00 93.19 108 LYS A CA 1
ATOM 751 C C . LYS A 1 108 ? 3.302 5.100 -5.473 1.00 93.19 108 LYS A C 1
ATOM 753 O O . LYS A 1 108 ? 3.310 5.567 -4.332 1.00 93.19 108 LYS A O 1
ATOM 758 N N . ASN A 1 109 ? 2.580 4.039 -5.813 1.00 95.25 109 ASN A N 1
ATOM 759 C CA . ASN A 1 109 ? 1.675 3.339 -4.918 1.00 95.25 109 ASN A CA 1
ATOM 760 C C . ASN A 1 109 ? 1.879 1.833 -5.016 1.00 95.25 109 ASN A C 1
ATOM 762 O O . ASN A 1 109 ? 2.367 1.303 -6.012 1.00 95.25 109 ASN A O 1
ATOM 766 N N . TRP A 1 110 ? 1.452 1.152 -3.966 1.00 95.88 110 TRP A N 1
ATOM 767 C CA . TRP A 1 110 ? 1.462 -0.294 -3.869 1.00 95.88 110 TRP A CA 1
ATOM 768 C C . TRP A 1 110 ? 0.064 -0.774 -3.514 1.00 95.88 110 TRP A C 1
ATOM 770 O O . TRP A 1 110 ? -0.647 -0.125 -2.746 1.00 95.88 110 TRP A O 1
ATOM 780 N N . TYR A 1 111 ? -0.325 -1.913 -4.066 1.00 96.69 111 TYR A N 1
ATOM 781 C CA . TYR A 1 111 ? -1.645 -2.491 -3.885 1.00 96.69 111 TYR A CA 1
ATOM 782 C C . TYR A 1 111 ? -1.521 -3.925 -3.405 1.00 96.69 111 TYR A C 1
ATOM 784 O O . TYR A 1 111 ? -0.765 -4.708 -3.975 1.00 96.69 111 TYR A O 1
ATOM 792 N N . GLY A 1 112 ? -2.255 -4.275 -2.359 1.00 95.94 112 GLY A N 1
ATOM 793 C CA . GLY A 1 112 ? -2.287 -5.631 -1.821 1.00 95.94 112 GLY A CA 1
ATOM 794 C C . GLY A 1 112 ? -3.716 -6.052 -1.533 1.00 95.94 112 GLY A C 1
ATOM 795 O O . GLY A 1 112 ? -4.588 -5.210 -1.350 1.00 95.94 112 GLY A O 1
ATOM 796 N N . VAL A 1 113 ? -3.960 -7.355 -1.505 1.00 95.44 113 VAL A N 1
ATOM 797 C CA . VAL A 1 113 ? -5.272 -7.922 -1.194 1.00 95.44 113 VAL A CA 1
ATOM 798 C C . VAL A 1 113 ? -5.132 -8.737 0.078 1.00 95.44 113 VAL A C 1
ATOM 800 O O . VAL A 1 113 ? -4.205 -9.538 0.198 1.00 95.44 113 VAL A O 1
ATOM 803 N N . ASN A 1 114 ? -6.023 -8.510 1.037 1.00 94.75 114 ASN A N 1
ATOM 804 C CA . ASN A 1 114 ? -6.020 -9.287 2.267 1.00 94.75 114 ASN A CA 1
ATOM 805 C C . ASN A 1 114 ? -6.713 -10.647 2.110 1.00 94.75 114 ASN A C 1
ATOM 807 O O . ASN A 1 114 ? -7.294 -10.962 1.072 1.00 94.75 114 ASN A O 1
ATOM 811 N N . THR A 1 115 ? -6.688 -11.458 3.166 1.00 93.56 115 THR A N 1
ATOM 812 C CA . THR A 1 115 ? -7.282 -12.808 3.168 1.00 93.56 115 THR A CA 1
ATOM 813 C C . THR A 1 115 ? -8.795 -12.813 2.946 1.00 93.56 115 THR A C 1
ATOM 815 O O . THR A 1 115 ? -9.343 -13.814 2.498 1.00 93.56 115 THR A O 1
ATOM 818 N N . LYS A 1 116 ? -9.474 -11.692 3.215 1.00 92.12 116 LYS A N 1
ATOM 819 C CA . LYS A 1 116 ? -10.912 -11.499 2.977 1.00 92.12 116 LYS A CA 1
ATOM 820 C C . LYS A 1 116 ? -11.218 -10.968 1.573 1.00 92.12 116 LYS A C 1
ATOM 822 O O . LYS A 1 116 ? -12.360 -10.625 1.291 1.00 92.12 116 LYS A O 1
ATOM 827 N N . GLY A 1 117 ? -10.211 -10.843 0.707 1.00 92.25 117 GLY A N 1
ATOM 828 C CA . GLY A 1 117 ? -10.376 -10.298 -0.636 1.00 92.25 117 GLY A CA 1
ATOM 829 C C . GLY A 1 117 ? -10.524 -8.776 -0.679 1.00 92.25 117 GLY A C 1
ATOM 830 O O . GLY A 1 117 ? -10.912 -8.249 -1.715 1.00 92.25 117 GLY A O 1
ATOM 831 N N . LYS A 1 118 ? -10.210 -8.051 0.396 1.00 93.50 118 LYS A N 1
ATOM 832 C CA . LYS A 1 118 ? -10.285 -6.590 0.423 1.00 93.50 118 LYS A CA 1
ATOM 833 C C . LYS A 1 118 ? -9.007 -5.969 -0.140 1.00 93.50 118 LYS A C 1
ATOM 835 O O . LYS A 1 118 ? -7.908 -6.320 0.293 1.00 93.50 118 LYS A O 1
ATOM 840 N N . LEU A 1 119 ? -9.148 -5.050 -1.094 1.00 94.69 119 LEU A N 1
ATOM 841 C CA . LEU A 1 119 ? -8.023 -4.339 -1.708 1.00 94.69 119 LEU A CA 1
ATOM 842 C C . LEU A 1 119 ? -7.539 -3.181 -0.821 1.00 94.69 119 LEU A C 1
ATOM 844 O O . LEU A 1 119 ? -8.332 -2.338 -0.401 1.00 94.69 119 LEU A O 1
ATOM 848 N N . TYR A 1 120 ? -6.233 -3.116 -0.562 1.00 96.12 120 TYR A N 1
ATOM 849 C CA . TYR A 1 120 ? -5.555 -2.044 0.174 1.00 96.12 120 TYR A CA 1
ATOM 850 C C . TYR A 1 120 ? -4.634 -1.257 -0.758 1.00 96.12 120 TYR A C 1
ATOM 852 O O . TYR A 1 120 ? -3.992 -1.825 -1.644 1.00 96.12 120 TYR A O 1
ATOM 860 N N . ARG A 1 121 ? -4.526 0.051 -0.511 1.00 95.75 121 ARG A N 1
ATOM 861 C CA . ARG A 1 121 ? -3.597 0.966 -1.180 1.00 95.75 121 ARG A CA 1
ATOM 862 C C . ARG A 1 121 ? -2.584 1.494 -0.173 1.00 95.75 121 ARG A C 1
ATOM 864 O O . ARG A 1 121 ? -2.956 2.033 0.867 1.00 95.75 121 ARG A O 1
ATOM 871 N N . PHE A 1 122 ? -1.311 1.425 -0.534 1.00 95.38 122 PHE A N 1
ATOM 872 C CA . PHE A 1 122 ? -0.195 1.967 0.228 1.00 95.38 122 PHE A CA 1
ATOM 873 C C . PHE A 1 122 ? 0.510 3.034 -0.602 1.00 95.38 122 PHE A C 1
ATOM 875 O O . PHE A 1 122 ? 0.786 2.823 -1.783 1.00 95.38 122 PHE A O 1
ATOM 882 N N . ALA A 1 123 ? 0.785 4.187 -0.003 1.00 93.69 123 ALA A N 1
ATOM 883 C CA . ALA A 1 123 ? 1.466 5.285 -0.681 1.00 93.69 123 ALA A CA 1
ATOM 884 C C . ALA A 1 123 ? 2.911 5.392 -0.202 1.00 93.69 123 ALA A C 1
ATOM 886 O O . ALA A 1 123 ? 3.177 5.222 0.988 1.00 93.69 123 ALA A O 1
ATOM 887 N N . ASN A 1 124 ? 3.818 5.681 -1.133 1.00 91.88 124 ASN A N 1
ATOM 888 C CA . ASN A 1 124 ? 5.211 5.964 -0.817 1.00 91.88 124 ASN A CA 1
ATOM 889 C C . ASN A 1 124 ? 5.329 7.342 -0.136 1.00 91.88 124 ASN A C 1
ATOM 891 O O . ASN A 1 124 ? 4.695 8.305 -0.569 1.00 91.88 124 ASN A O 1
ATOM 895 N N . SER A 1 125 ? 6.136 7.422 0.920 1.00 85.69 125 SER A N 1
ATOM 896 C CA . SER A 1 125 ? 6.420 8.636 1.694 1.00 85.69 125 SER A CA 1
ATOM 897 C C . SER A 1 125 ? 7.662 9.400 1.196 1.00 85.69 125 SER A C 1
ATOM 899 O O . SER A 1 125 ? 8.072 10.365 1.833 1.00 85.69 125 SER A O 1
ATOM 901 N N . ASN A 1 126 ? 8.257 9.007 0.059 1.00 84.12 126 ASN A N 1
ATOM 902 C CA . ASN A 1 126 ? 9.492 9.565 -0.533 1.00 84.12 126 ASN A CA 1
ATOM 903 C C . ASN A 1 126 ? 10.768 9.412 0.322 1.00 84.12 126 ASN A C 1
ATOM 905 O O . ASN A 1 126 ? 11.839 9.831 -0.103 1.00 84.12 126 ASN A O 1
ATOM 909 N N . ASP A 1 127 ? 10.684 8.768 1.483 1.00 86.25 127 ASP A N 1
ATOM 910 C CA . ASP A 1 127 ? 11.791 8.444 2.393 1.00 86.25 127 ASP A CA 1
ATOM 911 C C . ASP A 1 127 ? 12.166 6.951 2.336 1.00 86.25 127 ASP A C 1
ATOM 913 O O . ASP A 1 127 ? 12.808 6.413 3.236 1.00 86.25 127 ASP A O 1
ATOM 917 N N . GLY A 1 128 ? 11.730 6.258 1.279 1.00 89.19 128 GLY A N 1
ATOM 918 C CA . GLY A 1 128 ? 11.891 4.813 1.144 1.00 89.19 128 GLY A CA 1
ATOM 919 C C . GLY A 1 128 ? 10.883 4.003 1.958 1.00 89.19 128 GLY A C 1
ATOM 920 O O . GLY A 1 128 ? 11.051 2.788 2.059 1.00 89.19 128 GLY A O 1
ATOM 921 N N . LYS A 1 129 ? 9.833 4.633 2.500 1.00 93.88 129 LYS A N 1
ATOM 922 C CA . LYS A 1 129 ? 8.785 3.952 3.265 1.00 93.88 129 LYS A CA 1
ATOM 923 C C . LYS A 1 129 ? 7.417 4.062 2.613 1.00 93.88 129 LYS A C 1
ATOM 925 O O . LYS A 1 129 ? 7.168 4.921 1.770 1.00 93.88 129 LYS A O 1
ATOM 930 N N . ALA A 1 130 ? 6.506 3.189 3.018 1.00 94.44 130 ALA A N 1
ATOM 931 C CA . ALA A 1 130 ? 5.116 3.218 2.605 1.00 94.44 130 ALA A CA 1
ATOM 932 C C . ALA A 1 130 ? 4.181 2.964 3.786 1.00 94.44 130 ALA A C 1
ATOM 934 O O . ALA A 1 130 ? 4.469 2.159 4.668 1.00 94.44 130 ALA A O 1
ATOM 935 N N . HIS A 1 131 ? 3.028 3.623 3.767 1.00 93.31 131 HIS A N 1
ATOM 936 C CA . HIS A 1 131 ? 1.977 3.453 4.768 1.00 93.31 131 HIS A CA 1
ATOM 937 C C . HIS A 1 131 ? 0.630 3.230 4.089 1.00 93.31 131 HIS A C 1
ATOM 939 O O . HIS A 1 131 ? 0.439 3.575 2.917 1.00 93.31 131 HIS A O 1
ATOM 945 N N . VAL A 1 132 ? -0.315 2.642 4.825 1.00 92.75 132 VAL A N 1
ATOM 946 C CA . VAL A 1 132 ? -1.682 2.466 4.326 1.00 92.75 132 VAL A CA 1
ATOM 947 C C . VAL A 1 132 ? -2.299 3.837 4.051 1.00 92.75 132 VAL A C 1
ATOM 949 O O . VAL A 1 132 ? -2.242 4.740 4.878 1.00 92.75 132 VAL A O 1
ATOM 952 N N . ASN A 1 133 ? -2.864 4.000 2.862 1.00 90.69 133 ASN A N 1
ATOM 953 C CA . ASN A 1 133 ? -3.489 5.242 2.411 1.00 90.69 133 ASN A CA 1
ATOM 954 C C . ASN A 1 133 ? -4.899 4.996 1.847 1.00 90.69 133 ASN A C 1
ATOM 956 O O . ASN A 1 133 ? -5.535 5.908 1.327 1.00 90.69 133 ASN A O 1
ATOM 960 N N . GLY A 1 134 ? -5.396 3.759 1.912 1.00 92.12 134 GLY A N 1
ATOM 961 C CA . GLY A 1 134 ? -6.708 3.421 1.386 1.00 92.12 134 GLY A CA 1
ATOM 962 C C . GLY A 1 134 ? -7.086 1.963 1.559 1.00 92.12 134 GLY A C 1
ATOM 963 O O . GLY A 1 134 ? -6.228 1.082 1.519 1.00 92.12 134 GLY A O 1
ATOM 964 N N . ILE A 1 135 ? -8.383 1.730 1.731 1.00 92.19 135 ILE A N 1
ATOM 965 C CA . ILE A 1 135 ? -8.993 0.414 1.892 1.00 92.19 135 ILE A CA 1
ATOM 966 C C . ILE A 1 135 ? -10.282 0.398 1.067 1.00 92.19 135 ILE A C 1
ATOM 968 O O . ILE A 1 135 ? -11.050 1.359 1.085 1.00 92.19 135 ILE A O 1
ATOM 972 N N . GLU A 1 136 ? -10.529 -0.689 0.347 1.00 90.94 136 GLU A N 1
ATOM 973 C CA . GLU A 1 136 ? -11.763 -0.896 -0.408 1.00 90.94 136 GLU A CA 1
ATOM 974 C C . GLU A 1 136 ? -12.999 -0.844 0.505 1.00 90.94 136 GLU A C 1
ATOM 976 O O . GLU A 1 136 ? -13.057 -1.482 1.566 1.00 90.94 136 GLU A O 1
ATOM 981 N N . GLY A 1 137 ? -13.984 -0.044 0.091 1.00 86.44 137 GLY A N 1
ATOM 982 C CA . GLY A 1 137 ? -15.194 0.234 0.865 1.00 86.44 137 GLY A CA 1
ATOM 983 C C . GLY A 1 137 ? -15.019 1.255 1.998 1.00 86.44 137 GLY A C 1
ATOM 984 O O . GLY A 1 137 ? -15.931 1.399 2.805 1.00 86.44 137 GLY A O 1
ATOM 985 N N . VAL A 1 138 ? -13.877 1.952 2.087 1.00 85.81 138 VAL A N 1
ATOM 986 C CA . VAL A 1 138 ? -13.638 3.028 3.066 1.00 85.81 138 VAL A CA 1
ATOM 987 C C . VAL A 1 138 ? -13.329 4.335 2.332 1.00 85.81 138 VAL A C 1
ATOM 989 O O . VAL A 1 138 ? -12.198 4.557 1.890 1.00 85.81 138 VAL A O 1
ATOM 992 N N . GLY A 1 139 ? -14.343 5.201 2.212 1.00 82.88 139 GLY A N 1
ATOM 993 C CA . GLY A 1 139 ? -14.253 6.466 1.469 1.00 82.88 139 GLY A CA 1
ATOM 994 C C . GLY A 1 139 ? -13.702 6.278 0.049 1.00 82.88 139 GLY A C 1
ATOM 995 O O . GLY A 1 139 ? -13.893 5.230 -0.563 1.00 82.88 139 GLY A O 1
ATOM 996 N N . ASP A 1 140 ? -12.929 7.255 -0.430 1.00 79.81 140 ASP A N 1
ATOM 997 C CA . ASP A 1 140 ? -12.248 7.207 -1.738 1.00 79.81 140 ASP A CA 1
ATOM 998 C C . ASP A 1 140 ? -10.832 6.597 -1.653 1.00 79.81 140 ASP A C 1
ATOM 1000 O O . ASP A 1 140 ? -9.918 6.958 -2.405 1.00 79.81 140 ASP A O 1
ATOM 1004 N N . GLY A 1 141 ? -10.601 5.706 -0.680 1.00 79.25 141 GLY A N 1
ATOM 1005 C CA . GLY A 1 141 ? -9.268 5.190 -0.356 1.00 79.25 141 GLY A CA 1
ATOM 1006 C C . GLY A 1 141 ? -8.606 4.423 -1.505 1.00 79.25 141 GLY A C 1
ATOM 1007 O O . GLY A 1 141 ? -7.384 4.490 -1.684 1.00 79.25 141 GLY A O 1
ATOM 1008 N N . ILE A 1 142 ? -9.400 3.724 -2.317 1.00 88.25 142 ILE A N 1
ATOM 1009 C CA . ILE A 1 142 ? -8.929 3.032 -3.519 1.00 88.25 142 ILE A CA 1
ATOM 1010 C C . ILE A 1 142 ? -9.231 3.898 -4.735 1.00 88.25 142 ILE A C 1
ATOM 1012 O O . ILE A 1 142 ? -10.347 3.940 -5.237 1.00 88.25 142 ILE A O 1
ATOM 1016 N N . ARG A 1 143 ? -8.197 4.582 -5.217 1.00 84.00 143 ARG A N 1
ATOM 1017 C CA . ARG A 1 143 ? -8.244 5.445 -6.397 1.00 84.00 143 ARG A CA 1
ATOM 1018 C C . ARG A 1 143 ? -7.009 5.228 -7.252 1.00 84.00 143 ARG A C 1
ATOM 1020 O O . ARG A 1 143 ? -5.946 4.919 -6.715 1.00 84.00 143 ARG A O 1
ATOM 1027 N N . ASN A 1 144 ? -7.145 5.444 -8.559 1.00 86.06 144 ASN A N 1
ATOM 1028 C CA . ASN A 1 144 ? -6.049 5.371 -9.531 1.00 86.06 144 ASN A CA 1
ATOM 1029 C C . ASN A 1 144 ? -5.295 4.027 -9.513 1.00 86.06 144 ASN A C 1
ATOM 1031 O O . ASN A 1 144 ? -4.072 3.995 -9.671 1.00 86.06 144 ASN A O 1
ATOM 1035 N N . ILE A 1 145 ? -6.002 2.913 -9.285 1.00 91.25 145 ILE A N 1
ATOM 1036 C CA . ILE A 1 145 ? -5.398 1.595 -9.480 1.00 91.25 145 ILE A CA 1
ATOM 1037 C C . ILE A 1 145 ? -5.142 1.384 -10.972 1.00 91.25 145 ILE A C 1
ATOM 1039 O O . ILE A 1 145 ? -6.000 1.662 -11.808 1.00 91.25 145 ILE A O 1
ATOM 1043 N N . THR A 1 146 ? -3.936 0.941 -11.309 1.00 92.56 146 THR A N 1
ATOM 1044 C CA . THR A 1 146 ? -3.528 0.747 -12.699 1.00 92.56 146 THR A CA 1
ATOM 1045 C C . THR A 1 146 ? -3.913 -0.644 -13.187 1.00 92.56 146 THR A C 1
ATOM 1047 O O . THR A 1 146 ? -3.957 -1.605 -12.415 1.00 92.56 146 THR A O 1
ATOM 1050 N N . ASP A 1 147 ? -4.108 -0.780 -14.498 1.00 92.94 147 ASP A N 1
ATOM 1051 C CA . ASP A 1 147 ? -4.282 -2.084 -15.147 1.00 92.94 147 ASP A CA 1
ATOM 1052 C C . ASP A 1 147 ? -3.112 -3.030 -14.862 1.00 92.94 147 ASP A C 1
ATOM 1054 O O . ASP A 1 147 ? -3.308 -4.229 -14.669 1.00 92.94 147 ASP A O 1
ATOM 1058 N N . TYR A 1 148 ? -1.896 -2.485 -14.782 1.00 92.31 148 TYR A N 1
ATOM 1059 C CA . TYR A 1 148 ? -0.717 -3.231 -14.363 1.00 92.31 148 TYR A CA 1
ATOM 1060 C C . TYR A 1 148 ? -0.917 -3.850 -12.973 1.00 92.31 148 TYR A C 1
ATOM 1062 O O . TYR A 1 148 ? -0.788 -5.064 -12.827 1.00 92.31 148 TYR A O 1
ATOM 1070 N N . ALA A 1 149 ? -1.297 -3.053 -11.968 1.00 92.88 149 ALA A N 1
ATOM 1071 C CA . ALA A 1 149 ? -1.527 -3.552 -10.614 1.00 92.88 149 ALA A CA 1
ATOM 1072 C C . ALA A 1 149 ? -2.666 -4.581 -10.560 1.00 92.88 149 ALA A C 1
ATOM 1074 O O . ALA A 1 149 ? -2.498 -5.633 -9.946 1.00 92.88 149 ALA A O 1
ATOM 1075 N N . LEU A 1 150 ? -3.791 -4.327 -11.239 1.00 92.69 150 LEU A N 1
ATOM 1076 C CA . LEU A 1 150 ? -4.924 -5.261 -11.292 1.00 92.69 150 LEU A CA 1
ATOM 1077 C C . LEU A 1 150 ? -4.519 -6.624 -11.856 1.00 92.69 150 LEU A C 1
ATOM 1079 O O . LEU A 1 150 ? -4.806 -7.659 -11.254 1.00 92.69 150 LEU A O 1
ATOM 1083 N N . ARG A 1 151 ? -3.795 -6.628 -12.975 1.00 92.25 151 ARG A N 1
ATOM 1084 C CA . ARG A 1 151 ? -3.298 -7.855 -13.602 1.00 92.25 151 ARG A CA 1
ATOM 1085 C C . ARG A 1 151 ? -2.255 -8.562 -12.736 1.00 92.25 151 ARG A C 1
ATOM 1087 O O . ARG A 1 151 ? -2.276 -9.782 -12.630 1.00 92.25 151 ARG A O 1
ATOM 1094 N N . ARG A 1 152 ? -1.367 -7.817 -12.066 1.00 91.75 152 ARG A N 1
ATOM 1095 C CA . ARG A 1 152 ? -0.388 -8.373 -11.110 1.00 91.75 152 ARG A CA 1
ATOM 1096 C C . ARG A 1 152 ? -1.045 -8.978 -9.866 1.00 91.75 152 ARG A C 1
ATOM 1098 O O . ARG A 1 152 ? -0.470 -9.890 -9.283 1.00 91.75 152 ARG A O 1
ATOM 1105 N N . LEU A 1 153 ? -2.225 -8.493 -9.482 1.00 91.81 153 LEU A N 1
ATOM 1106 C CA . LEU A 1 153 ? -3.057 -9.059 -8.417 1.00 91.81 153 LEU A CA 1
ATOM 1107 C C . LEU A 1 153 ? -3.956 -10.215 -8.892 1.00 91.81 153 LEU A C 1
ATOM 1109 O O . LEU A 1 153 ? -4.663 -10.788 -8.068 1.00 91.81 153 LEU A O 1
ATOM 1113 N N . GLY A 1 154 ? -3.969 -10.542 -10.191 1.00 89.56 154 GLY A N 1
ATOM 1114 C CA . GLY A 1 154 ? -4.849 -11.571 -10.757 1.00 89.56 154 GLY A CA 1
ATOM 1115 C C . GLY A 1 154 ? -6.333 -11.189 -10.756 1.00 89.56 154 GLY A C 1
ATOM 1116 O O . GLY A 1 154 ? -7.189 -12.060 -10.651 1.00 89.56 154 GLY A O 1
ATOM 1117 N N . ARG A 1 155 ? -6.648 -9.888 -10.817 1.00 84.38 155 ARG A N 1
ATOM 1118 C CA . ARG A 1 155 ? -8.018 -9.344 -10.740 1.00 84.38 155 ARG A CA 1
ATOM 1119 C C . ARG A 1 155 ? -8.578 -8.845 -12.078 1.00 84.38 155 ARG A C 1
ATOM 1121 O O . ARG A 1 155 ? -9.610 -8.179 -12.085 1.00 84.38 155 ARG A O 1
ATOM 1128 N N . LYS A 1 156 ? -7.890 -9.112 -13.187 1.00 72.19 156 LYS A N 1
ATOM 1129 C CA . LYS A 1 156 ? -8.279 -8.714 -14.544 1.00 72.19 156 LYS A CA 1
ATOM 1130 C C . LYS A 1 156 ? -7.784 -9.735 -15.555 1.00 72.19 156 LYS A C 1
ATOM 1132 O O . LYS A 1 156 ? -6.645 -10.218 -15.353 1.00 72.19 156 LYS A O 1
#

Foldseek 3Di:
DDDDDDDDDDDDDDDDDDDPPPPPCPPPPPDPDDDPPVVVVVVVVVVVPPDDDPPPPQAAQPDQQFAEDEDLCQDPVHPNDDPLFPHDDPCFNVQSVLWGFQHNYDGQWTWGADPVRKIWIWGDPVPSYIYTRAIPPRPPSDPDRHPSRCVSRVND